Protein AF-A0A3N0GEY8-F1 (afdb_monomer_lite)

Structure (mmCIF, N/CA/C/O backbone):
data_AF-A0A3N0GEY8-F1
#
_entry.id   AF-A0A3N0GEY8-F1
#
loop_
_atom_site.group_PDB
_atom_site.id
_atom_site.type_symbol
_atom_site.label_atom_id
_atom_site.label_alt_id
_atom_site.label_comp_id
_atom_site.label_asym_id
_atom_site.label_entity_id
_atom_site.label_seq_id
_atom_site.pdbx_PDB_ins_code
_atom_site.Cartn_x
_atom_site.Cartn_y
_atom_site.Cartn_z
_atom_site.occupancy
_atom_site.B_iso_or_equiv
_atom_site.auth_seq_id
_atom_site.auth_comp_id
_atom_site.auth_asym_id
_atom_site.auth_atom_id
_atom_site.pdbx_PDB_model_num
ATOM 1 N N . MET A 1 1 ? 40.699 -17.581 -35.876 1.00 42.31 1 MET A N 1
ATOM 2 C CA . MET A 1 1 ? 39.918 -18.551 -35.080 1.00 42.31 1 MET A CA 1
ATOM 3 C C . MET A 1 1 ? 39.054 -17.713 -34.126 1.00 42.31 1 MET A C 1
ATOM 5 O O . MET A 1 1 ? 39.550 -17.346 -33.079 1.00 42.31 1 MET A O 1
ATOM 9 N N . LEU A 1 2 ? 37.941 -17.063 -34.487 1.00 50.78 2 LEU A N 1
ATOM 10 C CA . LEU A 1 2 ? 36.670 -17.511 -35.080 1.00 50.78 2 LEU A CA 1
ATOM 11 C C . LEU A 1 2 ? 35.963 -18.609 -34.265 1.00 50.78 2 LEU A C 1
ATOM 13 O O . LEU A 1 2 ? 36.085 -19.775 -34.609 1.00 50.78 2 LEU A O 1
ATOM 17 N N . VAL A 1 3 ? 35.239 -18.191 -33.214 1.00 48.53 3 VAL A N 1
ATOM 18 C CA . VAL A 1 3 ? 34.037 -18.828 -32.622 1.00 48.53 3 VAL A CA 1
ATOM 19 C C . VAL A 1 3 ? 33.229 -17.668 -32.000 1.00 48.53 3 VAL A C 1
ATOM 21 O O . VAL A 1 3 ? 33.695 -17.051 -31.053 1.00 48.53 3 VAL A O 1
ATOM 24 N N . ALA A 1 4 ? 32.251 -17.059 -32.671 1.00 50.22 4 ALA A N 1
ATOM 25 C CA . ALA A 1 4 ? 30.901 -17.522 -33.006 1.00 50.22 4 ALA A CA 1
ATOM 26 C C . ALA A 1 4 ? 29.921 -17.506 -31.807 1.00 50.22 4 ALA A C 1
ATOM 28 O O . ALA A 1 4 ? 29.886 -18.436 -31.017 1.00 50.22 4 ALA A O 1
ATOM 29 N N . VAL A 1 5 ? 29.110 -16.436 -31.782 1.00 50.84 5 VAL A N 1
ATOM 30 C CA . VAL A 1 5 ? 27.649 -16.405 -31.552 1.00 50.84 5 VAL A CA 1
ATOM 31 C C . VAL A 1 5 ? 27.108 -16.856 -30.187 1.00 50.84 5 VAL A C 1
ATOM 33 O O . VAL A 1 5 ? 27.047 -18.040 -29.898 1.00 50.84 5 VAL A O 1
ATOM 36 N N . LEU A 1 6 ? 26.522 -15.900 -29.454 1.00 51.34 6 LEU A N 1
ATOM 37 C CA . LEU A 1 6 ? 25.099 -15.951 -29.083 1.00 51.34 6 LEU A CA 1
ATOM 38 C C . LEU A 1 6 ? 24.566 -14.515 -28.913 1.00 51.34 6 LEU A C 1
ATOM 40 O O . LEU A 1 6 ? 24.396 -13.995 -27.816 1.00 51.34 6 LEU A O 1
ATOM 44 N N . VAL A 1 7 ? 24.329 -13.843 -30.042 1.00 54.53 7 VAL A N 1
ATOM 45 C CA . VAL A 1 7 ? 23.377 -12.728 -30.073 1.00 54.53 7 VAL A CA 1
ATOM 46 C C . VAL A 1 7 ? 22.008 -13.391 -29.989 1.00 54.53 7 VAL A C 1
ATOM 48 O O . VAL A 1 7 ? 21.536 -13.958 -30.975 1.00 54.53 7 VAL A O 1
ATOM 51 N N . ALA A 1 8 ? 21.425 -13.412 -28.792 1.00 55.03 8 ALA A N 1
ATOM 52 C CA . ALA A 1 8 ? 20.045 -13.824 -28.602 1.00 55.03 8 ALA A CA 1
ATOM 53 C C . ALA A 1 8 ? 19.152 -12.806 -29.324 1.00 55.03 8 ALA A C 1
ATOM 55 O O . ALA A 1 8 ? 18.924 -11.689 -28.866 1.00 55.03 8 ALA A O 1
ATOM 56 N N . LEU A 1 9 ? 18.725 -13.191 -30.523 1.00 47.00 9 LEU A N 1
ATOM 57 C CA . LEU A 1 9 ? 17.723 -12.505 -31.316 1.00 47.00 9 LEU A CA 1
ATOM 58 C C . LEU A 1 9 ? 16.397 -12.497 -30.542 1.00 47.00 9 LEU A C 1
ATOM 60 O O . LEU A 1 9 ? 15.789 -13.542 -30.339 1.00 47.00 9 LEU A O 1
ATOM 64 N N . THR A 1 10 ? 15.988 -11.304 -30.115 1.00 56.59 10 THR A N 1
ATOM 65 C CA . THR A 1 10 ? 14.617 -10.770 -30.182 1.00 56.59 10 THR A CA 1
ATOM 66 C C . THR A 1 10 ? 13.491 -11.808 -30.293 1.00 56.59 10 THR A C 1
ATOM 68 O O . THR A 1 10 ? 13.062 -12.153 -31.398 1.00 56.59 10 THR A O 1
ATOM 71 N N . ALA A 1 11 ? 12.937 -12.228 -29.158 1.00 47.28 11 ALA A N 1
ATOM 72 C CA . ALA A 1 11 ? 11.544 -12.657 -29.110 1.00 47.28 11 ALA A CA 1
ATOM 73 C C . ALA A 1 11 ? 10.691 -11.403 -28.881 1.00 47.28 11 ALA A C 1
ATOM 75 O O . ALA A 1 11 ? 10.911 -10.667 -27.923 1.00 47.28 11 ALA A O 1
ATOM 76 N N . GLY A 1 12 ? 9.770 -11.113 -29.798 1.00 51.16 12 GLY A N 1
ATOM 77 C CA . GLY A 1 12 ? 8.825 -10.016 -29.638 1.00 51.16 12 GLY A CA 1
ATOM 78 C C . GLY A 1 12 ? 7.928 -10.250 -28.426 1.00 51.16 12 GLY A C 1
ATOM 79 O O . GLY A 1 12 ? 7.020 -11.064 -28.493 1.00 51.16 12 GLY A O 1
ATOM 80 N N . CYS A 1 13 ? 8.183 -9.517 -27.351 1.00 50.03 13 CYS A N 1
ATOM 81 C CA . CYS A 1 13 ? 7.291 -9.277 -26.224 1.00 50.03 13 CYS A CA 1
ATOM 82 C C . CYS A 1 13 ? 7.611 -7.854 -25.760 1.00 50.03 13 CYS A C 1
ATOM 84 O O . CYS A 1 13 ? 8.778 -7.461 -25.766 1.00 50.03 13 CYS A O 1
ATOM 86 N N . GLY A 1 14 ? 6.592 -7.049 -25.461 1.00 57.44 14 GLY A N 1
ATOM 87 C CA . GLY A 1 14 ? 6.801 -5.687 -24.971 1.00 57.44 14 GLY A CA 1
ATOM 88 C C . GLY A 1 14 ? 7.755 -5.683 -23.780 1.00 57.44 14 GLY A C 1
ATOM 89 O O . GLY A 1 14 ? 7.768 -6.627 -22.997 1.00 57.44 14 GLY A O 1
ATOM 90 N N . ASP A 1 15 ? 8.564 -4.635 -23.684 1.00 82.50 15 ASP A N 1
ATOM 91 C CA . ASP A 1 15 ? 9.418 -4.378 -22.530 1.00 82.50 15 ASP A CA 1
ATOM 92 C C . ASP A 1 15 ? 8.533 -4.337 -21.263 1.00 82.50 15 ASP A C 1
ATOM 94 O O . ASP A 1 15 ? 7.701 -3.426 -21.170 1.00 82.50 15 ASP A O 1
ATOM 98 N N . PRO A 1 16 ? 8.620 -5.333 -20.352 1.00 84.75 16 PRO A N 1
ATOM 99 C CA . PRO A 1 16 ? 7.726 -5.438 -19.196 1.00 84.75 16 PRO A CA 1
ATOM 100 C C . PRO A 1 16 ? 7.773 -4.188 -18.321 1.00 84.75 16 PRO A C 1
ATOM 102 O O . PRO A 1 16 ? 6.739 -3.732 -17.845 1.00 84.75 16 PRO A O 1
ATOM 105 N N . GLU A 1 17 ? 8.948 -3.565 -18.213 1.00 90.44 17 GLU A N 1
ATOM 106 C CA . GLU A 1 17 ? 9.118 -2.291 -17.523 1.00 90.44 17 GLU A CA 1
ATOM 107 C C . GLU A 1 17 ? 8.302 -1.186 -18.201 1.00 90.44 17 GLU A C 1
ATOM 109 O O . GLU A 1 17 ? 7.541 -0.481 -17.542 1.00 90.44 17 GLU A O 1
ATOM 114 N N . LYS A 1 18 ? 8.367 -1.066 -19.535 1.00 91.62 18 LYS A N 1
ATOM 115 C CA . LYS A 1 18 ? 7.534 -0.087 -20.259 1.00 91.62 18 LYS A CA 1
ATOM 116 C C . LYS A 1 18 ? 6.044 -0.379 -20.125 1.00 91.62 18 LYS A C 1
ATOM 118 O O . LYS A 1 18 ? 5.258 0.565 -20.087 1.00 91.62 18 LYS A O 1
ATOM 123 N N . ALA A 1 19 ? 5.647 -1.650 -20.089 1.00 92.56 19 ALA A N 1
ATOM 124 C CA . ALA A 1 19 ? 4.252 -2.030 -19.885 1.00 92.56 19 ALA A CA 1
ATOM 125 C C . ALA A 1 19 ? 3.772 -1.621 -18.485 1.00 92.56 19 ALA A C 1
ATOM 127 O O . ALA A 1 19 ? 2.713 -1.008 -18.362 1.00 92.56 19 ALA A O 1
ATOM 128 N N . TYR A 1 20 ? 4.582 -1.883 -17.460 1.00 94.88 20 TYR A N 1
ATOM 129 C CA . TYR A 1 20 ? 4.320 -1.477 -16.085 1.00 94.88 20 TYR A CA 1
ATOM 130 C C . TYR A 1 20 ? 4.259 0.045 -15.931 1.00 94.88 20 TYR A C 1
ATOM 132 O O . TYR A 1 20 ? 3.259 0.573 -15.455 1.00 94.88 20 TYR A O 1
ATOM 140 N N . CYS A 1 21 ? 5.267 0.772 -16.419 1.00 97.56 21 CYS A N 1
ATOM 141 C CA . CYS A 1 21 ? 5.272 2.234 -16.385 1.00 97.56 21 CYS A CA 1
ATOM 142 C C . CYS A 1 21 ? 4.095 2.833 -17.171 1.00 97.56 21 CYS A C 1
ATOM 144 O O . CYS A 1 21 ? 3.526 3.846 -16.765 1.00 97.56 21 CYS A O 1
ATOM 146 N N . GLY A 1 22 ? 3.705 2.205 -18.284 1.00 97.38 22 GLY A N 1
ATOM 147 C CA . GLY A 1 22 ? 2.512 2.580 -19.038 1.00 97.38 22 GLY A CA 1
ATOM 148 C C . GLY A 1 22 ? 1.225 2.397 -18.232 1.00 97.38 22 GLY A C 1
ATOM 149 O O . GLY A 1 22 ? 0.372 3.281 -18.262 1.00 97.38 22 GLY A O 1
ATOM 150 N N . ALA A 1 23 ? 1.106 1.298 -17.482 1.00 97.19 23 ALA A N 1
ATOM 151 C CA . ALA A 1 23 ? -0.029 1.047 -16.598 1.00 97.19 23 ALA A CA 1
ATOM 152 C C . ALA A 1 23 ? -0.069 2.049 -15.430 1.00 97.19 23 ALA A C 1
ATOM 154 O O . ALA A 1 23 ? -1.075 2.729 -15.252 1.00 97.19 23 ALA A O 1
ATOM 155 N N . LEU A 1 24 ? 1.055 2.262 -14.733 1.00 97.44 24 LEU A N 1
ATOM 156 C CA . LEU A 1 24 ? 1.163 3.283 -13.682 1.00 97.44 24 LEU A CA 1
ATOM 157 C C . LEU A 1 24 ? 0.798 4.683 -14.190 1.00 97.44 24 LEU A C 1
ATOM 159 O O . LEU A 1 24 ? 0.139 5.448 -13.489 1.00 97.44 24 LEU A O 1
ATOM 163 N N . SER A 1 25 ? 1.215 5.028 -15.412 1.00 97.69 25 SER A N 1
ATOM 164 C CA . SER A 1 25 ? 0.876 6.312 -16.027 1.00 97.69 25 SER A CA 1
ATOM 165 C C . SER A 1 25 ? -0.614 6.427 -16.345 1.00 97.69 25 SER A C 1
ATOM 167 O O . SER A 1 25 ? -1.160 7.525 -16.237 1.00 97.69 25 SER A O 1
ATOM 169 N N . ALA A 1 26 ? -1.257 5.339 -16.776 1.00 97.31 26 ALA A N 1
ATOM 170 C CA . ALA A 1 26 ? -2.689 5.318 -17.061 1.00 97.31 26 ALA A CA 1
ATOM 171 C C . ALA A 1 26 ? -3.518 5.485 -15.777 1.00 97.31 26 ALA A C 1
ATOM 173 O O . ALA A 1 26 ? -4.536 6.180 -15.791 1.00 97.31 26 ALA A O 1
ATOM 174 N N . ASP A 1 27 ? -3.019 4.943 -14.667 1.00 96.88 27 ASP A N 1
ATOM 175 C CA . ASP A 1 27 ? -3.711 4.924 -13.379 1.00 96.88 27 ASP A CA 1
ATOM 176 C C . ASP A 1 27 ? -3.336 6.101 -12.462 1.00 96.88 27 ASP A C 1
ATOM 178 O O . ASP A 1 27 ? -3.779 6.168 -11.322 1.00 96.88 27 ASP A O 1
ATOM 182 N N . GLN A 1 28 ? -2.594 7.108 -12.942 1.00 96.25 28 GLN A N 1
ATOM 183 C CA . GLN A 1 28 ? -2.260 8.316 -12.161 1.00 96.25 28 GLN A CA 1
ATOM 184 C C . GLN A 1 28 ? -3.483 8.991 -11.521 1.00 96.25 28 GLN A C 1
ATOM 186 O O . GLN A 1 28 ? -3.401 9.529 -10.419 1.00 96.25 28 GLN A O 1
ATOM 191 N N . LYS A 1 29 ? -4.640 8.939 -12.191 1.00 94.94 29 LYS A N 1
ATOM 192 C CA . LYS A 1 29 ? -5.892 9.459 -11.636 1.00 94.94 29 LYS A CA 1
ATOM 193 C C . LYS A 1 29 ? -6.361 8.662 -10.413 1.00 94.94 29 LYS A C 1
ATOM 195 O O . LYS A 1 29 ? -6.792 9.276 -9.447 1.00 94.94 29 LYS A O 1
ATOM 200 N N . MET A 1 30 ? -6.249 7.336 -10.448 1.00 95.38 30 MET A N 1
ATOM 201 C CA . MET A 1 30 ? -6.565 6.469 -9.310 1.00 95.38 30 MET A CA 1
ATOM 202 C C . MET A 1 30 ? -5.687 6.827 -8.105 1.00 95.38 30 MET A C 1
ATOM 204 O O . MET A 1 30 ? -6.189 6.999 -7.002 1.00 95.38 30 MET A O 1
ATOM 208 N N . PHE A 1 31 ? -4.383 7.021 -8.322 1.00 95.19 31 PHE A N 1
ATOM 209 C CA . PHE A 1 31 ? -3.453 7.444 -7.271 1.00 95.19 31 PHE A CA 1
ATOM 210 C C . PHE A 1 31 ? -3.787 8.815 -6.670 1.00 95.19 31 PHE A C 1
ATOM 212 O O . PHE A 1 31 ? -3.715 8.984 -5.453 1.00 95.19 31 PHE A O 1
ATOM 219 N N . ALA A 1 32 ? -4.210 9.779 -7.490 1.00 93.94 32 ALA A N 1
ATOM 220 C CA . ALA A 1 32 ? -4.697 11.065 -6.994 1.00 93.94 32 ALA A CA 1
ATOM 221 C C . ALA A 1 32 ? -6.003 10.920 -6.187 1.00 93.94 32 ALA A C 1
ATOM 223 O O . ALA A 1 32 ? -6.124 11.485 -5.105 1.00 93.94 32 ALA A O 1
ATOM 224 N N . GLU A 1 33 ? -6.956 10.112 -6.664 1.00 93.12 33 GLU A N 1
ATOM 225 C CA . GLU A 1 33 ? -8.221 9.840 -5.961 1.00 93.12 33 GLU A CA 1
ATOM 226 C C . GLU A 1 33 ? -8.007 9.146 -4.606 1.00 93.12 33 GLU A C 1
ATOM 228 O O . GLU A 1 33 ? -8.758 9.400 -3.663 1.00 93.12 33 GLU A O 1
ATOM 233 N N . MET A 1 34 ? -6.976 8.304 -4.481 1.00 92.06 34 MET A N 1
ATOM 234 C CA . MET A 1 34 ? -6.594 7.697 -3.202 1.00 92.06 34 MET A CA 1
ATOM 235 C C . MET A 1 34 ? -6.061 8.725 -2.201 1.00 92.06 34 MET A C 1
ATOM 237 O O . MET A 1 34 ? -6.393 8.632 -1.023 1.00 92.06 34 MET A O 1
ATOM 241 N N . GLN A 1 35 ? -5.275 9.704 -2.654 1.00 89.69 35 GLN A N 1
ATOM 242 C CA . GLN A 1 35 ? -4.745 10.778 -1.802 1.00 89.69 35 GLN A CA 1
ATOM 243 C C . GLN A 1 35 ? -5.830 11.774 -1.377 1.00 89.69 35 GLN A C 1
ATOM 245 O O . GLN A 1 35 ? -5.822 12.261 -0.247 1.00 89.69 35 GLN A O 1
ATOM 250 N N . ASP A 1 36 ? -6.779 12.055 -2.271 1.00 90.44 36 ASP A N 1
ATOM 251 C CA . ASP A 1 36 ? -7.915 12.937 -1.996 1.00 90.44 36 ASP A CA 1
ATOM 252 C C . ASP A 1 36 ? -8.985 12.266 -1.111 1.00 90.44 36 ASP A C 1
ATOM 254 O O . ASP A 1 36 ? -9.937 12.922 -0.671 1.00 90.44 36 ASP A O 1
ATOM 258 N N . ASP A 1 37 ? -8.858 10.965 -0.828 1.00 87.81 37 ASP A N 1
ATOM 259 C CA . ASP A 1 37 ? -9.805 10.250 0.013 1.00 87.81 37 ASP A CA 1
ATOM 260 C C . ASP A 1 37 ? -9.688 10.632 1.494 1.00 87.81 37 ASP A C 1
ATOM 262 O O . ASP A 1 37 ? -8.792 10.200 2.218 1.00 87.81 37 ASP A O 1
ATOM 266 N N . THR A 1 38 ? -10.700 11.334 1.998 1.00 81.25 38 THR A N 1
ATOM 267 C CA . THR A 1 38 ? -10.788 11.693 3.419 1.00 81.25 38 THR A CA 1
ATOM 268 C C . THR A 1 38 ? -11.238 10.539 4.317 1.00 81.25 38 THR A C 1
ATOM 270 O O . THR A 1 38 ? -11.174 10.660 5.541 1.00 81.25 38 THR A O 1
ATOM 273 N N . SER A 1 39 ? -11.696 9.414 3.751 1.00 81.19 39 SER A N 1
ATOM 274 C CA . SER A 1 39 ? -12.093 8.245 4.543 1.00 81.19 39 SER A CA 1
ATOM 275 C C . SER A 1 39 ? -10.908 7.405 5.031 1.00 81.19 39 SER A C 1
ATOM 277 O O . SER A 1 39 ? -11.093 6.577 5.917 1.00 81.19 39 SER A O 1
ATOM 279 N N . GLY A 1 40 ? -9.706 7.608 4.479 1.00 79.50 40 GLY A N 1
ATOM 280 C CA . GLY A 1 40 ? -8.525 6.786 4.763 1.00 79.50 40 GLY A CA 1
ATOM 281 C C . GLY A 1 40 ? -8.596 5.367 4.184 1.00 79.50 40 GLY A C 1
ATOM 282 O O . GLY A 1 40 ? -7.796 4.513 4.550 1.00 79.50 40 GLY A O 1
ATOM 283 N N . LEU A 1 41 ? -9.557 5.099 3.296 1.00 86.56 41 LEU A N 1
ATOM 284 C CA . LEU A 1 41 ? -9.839 3.787 2.706 1.00 86.56 41 LEU A CA 1
ATOM 285 C C . LEU A 1 41 ? -9.690 3.776 1.181 1.00 86.56 41 LEU A C 1
ATOM 287 O O . LEU A 1 41 ? -10.107 2.812 0.535 1.00 86.56 41 LEU A O 1
ATOM 291 N N . GLY A 1 42 ? -9.096 4.819 0.594 1.00 87.62 42 GLY A N 1
ATOM 292 C CA . GLY A 1 42 ? -8.838 4.918 -0.845 1.00 87.62 42 GLY A CA 1
ATOM 293 C C . GLY A 1 42 ? -8.172 3.660 -1.412 1.00 87.62 42 GLY A C 1
ATOM 294 O O . GLY A 1 42 ? -8.669 3.094 -2.384 1.00 87.62 42 GLY A O 1
ATOM 295 N N . LEU A 1 43 ? -7.142 3.150 -0.726 1.00 89.44 43 LEU A N 1
ATOM 296 C CA . LEU A 1 43 ? -6.441 1.907 -1.080 1.00 89.44 43 LEU A CA 1
ATOM 297 C C . LEU A 1 43 ? -7.384 0.698 -1.195 1.00 89.44 43 LEU A C 1
ATOM 299 O O . LEU A 1 43 ? -7.259 -0.115 -2.107 1.00 89.44 43 LEU A O 1
ATOM 303 N N . LEU A 1 44 ? -8.364 0.583 -0.295 1.00 91.00 44 LEU A N 1
ATOM 304 C CA . LEU A 1 44 ? -9.298 -0.546 -0.287 1.00 91.00 44 LEU A CA 1
ATOM 305 C C . LEU A 1 44 ? -10.278 -0.476 -1.455 1.00 91.00 44 LEU A C 1
ATOM 307 O O . LEU A 1 44 ? -10.678 -1.513 -1.985 1.00 91.00 44 LEU A O 1
ATOM 311 N N . ARG A 1 45 ? -10.673 0.733 -1.862 1.00 89.56 45 ARG A N 1
ATOM 312 C CA . ARG A 1 45 ? -11.616 0.925 -2.970 1.00 89.56 45 ARG A CA 1
ATOM 313 C C . ARG A 1 45 ? -10.992 0.648 -4.330 1.00 89.56 45 ARG A C 1
ATOM 315 O O . ARG A 1 45 ? -11.703 0.181 -5.211 1.00 89.56 45 ARG A O 1
ATOM 322 N N . HIS A 1 46 ? -9.687 0.865 -4.459 1.00 93.50 46 HIS A N 1
ATOM 323 C CA . HIS A 1 46 ? -8.919 0.592 -5.675 1.00 93.50 46 HIS A CA 1
ATOM 324 C C . HIS A 1 46 ? -8.108 -0.709 -5.601 1.00 93.50 46 HIS A C 1
ATOM 326 O O . HIS A 1 46 ? -7.171 -0.930 -6.365 1.00 93.50 46 HIS A O 1
ATOM 332 N N . ARG A 1 47 ? -8.460 -1.605 -4.671 1.00 94.31 47 ARG A N 1
ATOM 333 C CA . ARG A 1 47 ? -7.752 -2.871 -4.444 1.00 94.31 47 ARG A CA 1
ATOM 334 C C . ARG A 1 47 ? -7.608 -3.708 -5.719 1.00 94.31 47 ARG A C 1
ATOM 336 O O . ARG A 1 47 ? -6.582 -4.351 -5.911 1.00 94.31 47 ARG A O 1
ATOM 343 N N . THR A 1 48 ? -8.630 -3.738 -6.574 1.00 94.75 48 THR A N 1
ATOM 344 C CA . THR A 1 48 ? -8.604 -4.562 -7.796 1.00 94.75 48 THR A CA 1
ATOM 345 C C . THR A 1 48 ? -7.587 -4.020 -8.794 1.00 94.75 48 THR A C 1
ATOM 347 O O . THR A 1 48 ? -6.811 -4.780 -9.364 1.00 94.75 48 THR A O 1
ATOM 350 N N . GLU A 1 49 ? -7.571 -2.706 -8.966 1.00 95.56 49 GLU A N 1
ATOM 351 C CA . GLU A 1 49 ? -6.654 -1.975 -9.828 1.00 95.56 49 GLU A CA 1
ATOM 352 C C . GLU A 1 49 ? -5.212 -2.083 -9.313 1.00 95.56 49 GLU A C 1
ATOM 354 O O . GLU A 1 49 ? -4.298 -2.354 -10.089 1.00 95.56 49 GLU A O 1
ATOM 359 N N . LEU A 1 50 ? -5.003 -2.000 -7.994 1.00 96.69 50 LEU A N 1
ATOM 360 C CA . LEU A 1 50 ? -3.689 -2.214 -7.380 1.00 96.69 50 LEU A CA 1
ATOM 361 C C . LEU A 1 50 ? -3.162 -3.644 -7.609 1.00 96.69 50 LEU A C 1
ATOM 363 O O . LEU A 1 50 ? -1.991 -3.817 -7.938 1.00 96.69 50 LEU A O 1
ATOM 367 N N . HIS A 1 51 ? -4.014 -4.671 -7.502 1.00 97.75 51 HIS A N 1
ATOM 368 C CA . HIS A 1 51 ? -3.640 -6.053 -7.854 1.00 97.75 51 HIS A CA 1
ATOM 369 C C . HIS A 1 51 ? -3.311 -6.203 -9.348 1.00 97.75 51 HIS A C 1
ATOM 371 O O . HIS A 1 51 ? -2.369 -6.909 -9.716 1.00 97.75 51 HIS A O 1
ATOM 377 N N . ASP A 1 52 ? -4.057 -5.528 -10.223 1.00 96.44 52 ASP A N 1
ATOM 378 C CA . ASP A 1 52 ? -3.800 -5.535 -11.665 1.00 96.44 52 ASP A CA 1
ATOM 379 C C . ASP A 1 52 ? -2.456 -4.866 -12.011 1.00 96.44 52 ASP A C 1
ATOM 381 O O . ASP A 1 52 ? -1.720 -5.375 -12.865 1.00 96.44 52 ASP A O 1
ATOM 385 N N . LEU A 1 53 ? -2.087 -3.785 -11.318 1.00 96.62 53 LEU A N 1
ATOM 386 C CA . LEU A 1 53 ? -0.768 -3.154 -11.418 1.00 96.62 53 LEU A CA 1
ATOM 387 C C . LEU A 1 53 ? 0.349 -4.067 -10.908 1.00 96.62 53 LEU A C 1
ATOM 389 O O . LEU A 1 53 ? 1.334 -4.265 -11.621 1.00 96.62 53 LEU A O 1
ATOM 393 N N . ALA A 1 54 ? 0.174 -4.677 -9.733 1.00 97.00 54 ALA A N 1
ATOM 394 C CA . ALA A 1 54 ? 1.140 -5.614 -9.163 1.00 97.00 54 ALA A CA 1
ATOM 395 C C . ALA A 1 54 ? 1.438 -6.787 -10.105 1.00 97.00 54 ALA A C 1
ATOM 397 O O . ALA A 1 54 ? 2.589 -7.174 -10.273 1.00 97.00 54 ALA A O 1
ATOM 398 N N . SER A 1 55 ? 0.422 -7.305 -10.803 1.00 95.75 55 SER A N 1
ATOM 399 C CA . SER A 1 55 ? 0.601 -8.399 -11.770 1.00 95.75 55 SER A CA 1
ATOM 400 C C . SER A 1 55 ? 1.462 -8.037 -12.990 1.00 95.75 55 SER A C 1
ATOM 402 O O . SER A 1 55 ? 1.918 -8.925 -13.710 1.00 95.75 55 SER A O 1
ATOM 404 N N . LYS A 1 56 ? 1.662 -6.737 -13.245 1.00 95.50 56 LYS A N 1
ATOM 405 C CA . LYS A 1 56 ? 2.492 -6.207 -14.336 1.00 95.50 56 LYS A CA 1
ATOM 406 C C . LYS A 1 56 ? 3.860 -5.742 -13.854 1.00 95.50 56 LYS A C 1
ATOM 408 O O . LYS A 1 56 ? 4.675 -5.364 -14.693 1.00 95.50 56 LYS A O 1
ATOM 413 N N . ALA A 1 57 ? 4.084 -5.702 -12.543 1.00 95.75 57 ALA A N 1
ATOM 414 C CA . ALA A 1 57 ? 5.317 -5.199 -11.972 1.00 95.75 57 ALA A CA 1
ATOM 415 C C . ALA A 1 57 ? 6.521 -6.060 -12.394 1.00 95.75 57 ALA A C 1
ATOM 417 O O . ALA A 1 57 ? 6.364 -7.254 -12.657 1.00 95.75 57 ALA A O 1
ATOM 418 N N . PRO A 1 58 ? 7.728 -5.471 -12.469 1.00 94.12 58 PRO A N 1
ATOM 419 C CA . PRO A 1 58 ? 8.961 -6.242 -12.575 1.00 94.12 58 PRO A CA 1
ATOM 420 C C . PRO A 1 58 ? 9.090 -7.234 -11.414 1.00 94.12 58 PRO A C 1
ATOM 422 O O . PRO A 1 58 ? 8.687 -6.915 -10.296 1.00 94.12 58 PRO A O 1
ATOM 425 N N . ASP A 1 59 ? 9.713 -8.389 -11.661 1.00 94.25 59 ASP A N 1
ATOM 426 C CA . ASP A 1 59 ? 9.915 -9.434 -10.641 1.00 94.25 59 ASP A CA 1
ATOM 427 C C . ASP A 1 59 ? 10.639 -8.905 -9.388 1.00 94.25 59 ASP A C 1
ATOM 429 O O . ASP A 1 59 ? 10.356 -9.351 -8.279 1.00 94.25 59 ASP A O 1
ATOM 433 N N . ASP A 1 60 ? 11.518 -7.912 -9.554 1.00 94.06 60 ASP A N 1
ATOM 434 C CA . ASP A 1 60 ? 12.255 -7.263 -8.462 1.00 94.06 60 ASP A CA 1
ATOM 435 C C . ASP A 1 60 ? 11.355 -6.474 -7.489 1.00 94.06 60 ASP A C 1
ATOM 437 O O . ASP A 1 60 ? 11.826 -6.119 -6.418 1.00 94.06 60 ASP A O 1
ATOM 441 N N . LEU A 1 61 ? 10.092 -6.192 -7.846 1.00 97.12 61 LEU A N 1
ATOM 442 C CA . LEU A 1 61 ? 9.095 -5.554 -6.972 1.00 97.12 61 LEU A CA 1
ATOM 443 C C . LEU A 1 61 ? 8.063 -6.540 -6.395 1.00 97.12 61 LEU A C 1
ATOM 445 O O . LEU A 1 61 ? 7.077 -6.124 -5.777 1.00 97.12 61 LEU A O 1
ATOM 449 N N . ALA A 1 62 ? 8.199 -7.840 -6.668 1.00 96.75 62 ALA A N 1
ATOM 450 C CA . ALA A 1 62 ? 7.179 -8.816 -6.293 1.00 96.75 62 ALA A CA 1
ATOM 451 C C . ALA A 1 62 ? 6.976 -8.890 -4.769 1.00 96.75 62 ALA A C 1
ATOM 453 O O . ALA A 1 62 ? 5.835 -8.980 -4.311 1.00 96.75 62 ALA A O 1
ATOM 454 N N . ASP A 1 63 ? 8.058 -8.801 -3.992 1.00 98.31 63 ASP A N 1
ATOM 455 C CA . ASP A 1 63 ? 8.019 -8.881 -2.528 1.00 98.31 63 ASP A CA 1
ATOM 456 C C . ASP A 1 63 ? 7.362 -7.635 -1.910 1.00 98.31 63 ASP A C 1
ATOM 458 O O . ASP A 1 63 ? 6.546 -7.744 -0.985 1.00 98.31 63 ASP A O 1
ATOM 462 N N . GLU A 1 64 ? 7.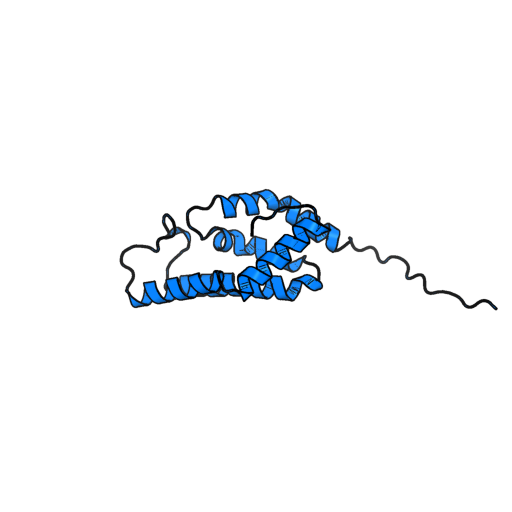651 -6.451 -2.451 1.00 98.56 64 GLU A N 1
ATOM 463 C CA . GLU A 1 64 ? 7.038 -5.187 -2.052 1.00 98.56 64 GLU A CA 1
ATOM 464 C C . GLU A 1 64 ? 5.537 -5.199 -2.349 1.00 98.56 64 GLU A C 1
ATOM 466 O O . GLU A 1 64 ? 4.719 -4.962 -1.457 1.00 98.56 64 GLU A O 1
ATOM 471 N N . TRP A 1 65 ? 5.147 -5.554 -3.577 1.00 98.38 65 TRP A N 1
ATOM 472 C CA . TRP A 1 65 ? 3.735 -5.649 -3.943 1.00 98.38 65 TRP A CA 1
ATOM 473 C C . TRP A 1 65 ? 2.9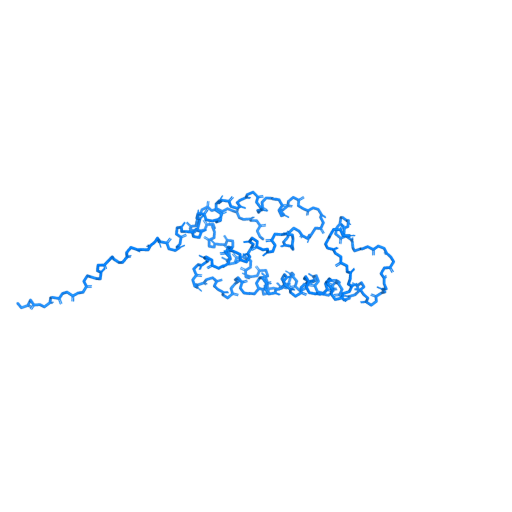89 -6.687 -3.107 1.00 98.38 65 TRP A C 1
ATOM 475 O O . TRP A 1 65 ? 1.863 -6.424 -2.682 1.00 98.38 65 TRP A O 1
ATOM 485 N N . GLN A 1 66 ? 3.604 -7.839 -2.826 1.00 98.44 66 GLN A N 1
ATOM 486 C CA . GLN A 1 66 ? 3.009 -8.862 -1.971 1.00 98.44 66 GLN A CA 1
ATOM 487 C C . GLN A 1 66 ? 2.797 -8.351 -0.542 1.00 98.44 66 GLN A C 1
ATOM 489 O O . GLN A 1 66 ? 1.737 -8.590 0.039 1.00 98.44 66 GLN A O 1
ATOM 494 N N . THR A 1 67 ? 3.779 -7.653 0.028 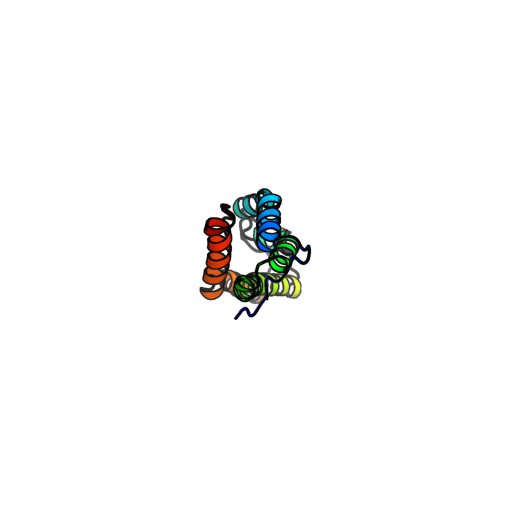1.00 98.56 67 THR A N 1
ATOM 495 C CA . THR A 1 67 ? 3.694 -7.103 1.389 1.00 98.56 67 THR A CA 1
ATOM 496 C C . THR A 1 67 ? 2.615 -6.025 1.474 1.00 98.56 67 THR A C 1
ATOM 498 O O . THR A 1 67 ? 1.734 -6.085 2.334 1.00 98.56 67 THR A O 1
ATOM 501 N N . PHE A 1 68 ? 2.632 -5.083 0.532 1.00 97.94 68 PHE A N 1
ATOM 502 C CA . PHE A 1 68 ? 1.686 -3.976 0.470 1.00 97.94 68 PHE A CA 1
ATOM 503 C C . PHE A 1 68 ? 0.240 -4.453 0.262 1.00 97.94 68 PHE A C 1
ATOM 505 O O . PHE A 1 68 ? -0.652 -4.137 1.054 1.00 97.94 68 PHE A O 1
ATOM 512 N N . LEU A 1 69 ? -0.003 -5.278 -0.763 1.00 97.94 69 LEU A N 1
ATOM 513 C CA . LEU A 1 69 ? -1.339 -5.812 -1.046 1.00 97.94 69 LEU A CA 1
ATOM 514 C C . LEU A 1 69 ? -1.801 -6.812 0.008 1.00 97.94 69 LEU A C 1
ATOM 516 O O . LEU A 1 69 ? -2.991 -6.869 0.304 1.00 97.94 69 LEU A O 1
ATOM 520 N N . GLY A 1 70 ? -0.885 -7.577 0.604 1.00 97.75 70 GLY A N 1
ATOM 521 C CA . GLY A 1 70 ? -1.205 -8.509 1.681 1.00 97.75 70 GLY A CA 1
ATOM 522 C C . GLY A 1 70 ? -1.836 -7.805 2.881 1.00 97.75 70 GLY A C 1
ATOM 523 O O . GLY A 1 70 ? -2.839 -8.283 3.414 1.00 97.75 70 GLY A O 1
ATOM 524 N N . ALA A 1 71 ? -1.311 -6.639 3.262 1.00 97.06 71 ALA A N 1
ATOM 525 C CA . ALA A 1 71 ? -1.873 -5.839 4.344 1.00 97.06 71 ALA A CA 1
ATOM 526 C C . ALA A 1 71 ? -3.257 -5.267 3.983 1.00 97.06 71 ALA A C 1
ATOM 528 O O . ALA A 1 71 ? -4.199 -5.373 4.775 1.00 97.06 71 ALA A O 1
ATOM 529 N N . ILE A 1 72 ? -3.419 -4.733 2.764 1.00 96.31 72 ILE A N 1
ATOM 530 C CA . ILE A 1 72 ? -4.713 -4.231 2.261 1.00 96.31 72 ILE A CA 1
ATOM 531 C C . ILE A 1 72 ? -5.765 -5.349 2.257 1.00 96.31 72 ILE A C 1
ATOM 533 O O . ILE A 1 72 ? -6.895 -5.154 2.714 1.00 96.31 72 ILE A O 1
ATOM 537 N N . ASP A 1 73 ? -5.390 -6.536 1.784 1.00 97.06 73 ASP A N 1
ATOM 538 C CA . ASP A 1 73 ? -6.248 -7.716 1.717 1.00 97.06 73 ASP A CA 1
ATOM 539 C C . ASP A 1 73 ? -6.651 -8.207 3.112 1.00 97.06 73 ASP A C 1
ATOM 541 O O . ASP A 1 73 ? -7.821 -8.526 3.341 1.00 97.06 73 ASP A O 1
ATOM 545 N N . ALA A 1 74 ? -5.712 -8.229 4.061 1.00 96.38 74 ALA A N 1
ATOM 546 C CA . ALA A 1 74 ? -5.974 -8.611 5.446 1.00 96.38 74 ALA A CA 1
ATOM 547 C C . ALA A 1 74 ? -6.943 -7.639 6.137 1.00 96.38 74 ALA A C 1
ATOM 549 O O . ALA A 1 74 ? -7.864 -8.062 6.852 1.00 96.38 74 ALA A O 1
ATOM 550 N N . PHE A 1 75 ? -6.797 -6.336 5.885 1.00 95.81 75 PHE A N 1
ATOM 551 C CA . PHE A 1 75 ? -7.728 -5.348 6.414 1.00 95.81 75 PHE A CA 1
ATOM 552 C C . PHE A 1 75 ? -9.116 -5.471 5.773 1.00 95.81 75 PHE A C 1
ATOM 554 O O . PHE A 1 75 ? -10.118 -5.519 6.489 1.00 95.81 75 PHE A O 1
ATOM 561 N N . ALA A 1 76 ? -9.192 -5.625 4.447 1.00 95.50 76 ALA A N 1
ATOM 562 C CA . ALA A 1 76 ? -10.454 -5.855 3.743 1.00 95.50 76 ALA A CA 1
ATOM 563 C C . ALA A 1 76 ? -11.177 -7.119 4.249 1.00 95.50 76 ALA A C 1
ATOM 565 O O . ALA A 1 76 ? -12.391 -7.096 4.469 1.00 95.50 76 ALA A O 1
ATOM 566 N N . ALA A 1 77 ? -10.435 -8.201 4.504 1.00 96.19 77 ALA A N 1
ATOM 567 C CA . ALA A 1 77 ? -10.971 -9.417 5.109 1.00 96.19 77 ALA A CA 1
ATOM 568 C C . ALA A 1 77 ? -11.497 -9.168 6.531 1.00 96.19 77 ALA A C 1
ATOM 570 O O . ALA A 1 77 ? -12.581 -9.635 6.875 1.00 96.19 77 ALA A O 1
ATOM 571 N N . THR A 1 78 ? -10.787 -8.375 7.340 1.00 96.56 78 THR A N 1
ATOM 572 C CA . THR A 1 78 ? -11.243 -8.001 8.687 1.00 96.56 78 THR A CA 1
ATOM 573 C C . THR A 1 78 ? -12.559 -7.229 8.648 1.00 96.56 78 THR A C 1
ATOM 575 O O . THR A 1 78 ? -13.454 -7.531 9.437 1.00 96.56 78 THR A O 1
ATOM 578 N N . LEU A 1 79 ? -12.703 -6.267 7.731 1.00 95.31 79 LEU A N 1
ATOM 579 C CA . LEU A 1 79 ? -13.948 -5.514 7.549 1.00 95.31 79 LEU A CA 1
ATOM 580 C C . LEU A 1 79 ? -15.106 -6.434 7.142 1.00 95.31 79 LEU A C 1
ATOM 582 O O . LEU A 1 79 ? -16.178 -6.388 7.752 1.00 95.31 79 LEU A O 1
ATOM 586 N N . HIS A 1 80 ? -14.862 -7.330 6.184 1.00 95.50 80 HIS A N 1
ATOM 587 C CA . HIS A 1 80 ? -15.833 -8.334 5.759 1.00 95.50 80 HIS A CA 1
ATOM 588 C C . HIS A 1 80 ? -16.273 -9.246 6.919 1.00 95.50 80 HIS A C 1
ATOM 590 O O . HIS A 1 80 ? -17.471 -9.438 7.127 1.00 95.50 80 HIS A O 1
ATOM 596 N N . ASP A 1 81 ? -15.329 -9.755 7.714 1.00 96.75 81 ASP A N 1
ATOM 597 C CA . ASP A 1 81 ? -15.592 -10.630 8.865 1.00 96.75 81 ASP A CA 1
ATOM 598 C C . ASP A 1 81 ? -16.504 -9.990 9.914 1.00 96.75 81 ASP A C 1
ATOM 600 O O . ASP A 1 81 ? -17.314 -10.670 10.547 1.00 96.75 81 ASP A O 1
ATOM 604 N N . VAL A 1 82 ? -16.351 -8.683 10.132 1.00 95.12 82 VAL A N 1
ATOM 605 C CA . VAL A 1 82 ? -17.145 -7.933 11.115 1.00 95.12 82 VAL A CA 1
ATOM 606 C C . VAL A 1 82 ? -18.377 -7.267 10.500 1.00 95.12 82 VAL A C 1
ATOM 608 O O . VAL A 1 82 ? -19.103 -6.567 11.206 1.00 95.12 82 VAL A O 1
ATOM 611 N N . GLY A 1 83 ? -18.635 -7.503 9.210 1.00 94.56 83 GLY A N 1
ATOM 612 C CA . GLY A 1 83 ? -19.807 -7.003 8.495 1.00 94.56 83 GLY A CA 1
ATOM 613 C C . GLY A 1 83 ? -19.825 -5.487 8.297 1.00 94.56 83 GLY A C 1
ATOM 614 O O . GLY A 1 83 ? -20.906 -4.915 8.179 1.00 94.56 83 GLY A O 1
ATOM 615 N N . VAL A 1 84 ? -18.657 -4.843 8.288 1.00 93.88 84 VAL A N 1
ATOM 616 C CA . VAL A 1 84 ? -18.505 -3.404 8.033 1.00 93.88 84 VAL A CA 1
ATOM 617 C C . VAL A 1 84 ? -18.004 -3.215 6.611 1.00 93.88 84 VAL A C 1
ATOM 619 O O . VAL A 1 84 ? -17.111 -3.933 6.165 1.00 93.88 84 VAL A O 1
ATOM 622 N N . LYS A 1 85 ? -18.559 -2.245 5.891 1.00 90.19 85 LYS A N 1
ATOM 623 C CA . LYS A 1 85 ? -18.105 -1.915 4.544 1.00 90.19 85 LYS A CA 1
ATOM 624 C C . LYS A 1 85 ? -17.239 -0.657 4.546 1.00 90.19 85 LYS A C 1
ATOM 626 O O . LYS A 1 85 ? -17.425 0.196 5.415 1.00 90.19 85 LYS A O 1
ATOM 631 N N . PRO A 1 86 ? -16.323 -0.491 3.575 1.00 88.44 86 PRO A N 1
ATOM 632 C CA . PRO A 1 86 ? -15.548 0.741 3.454 1.00 88.44 86 PRO A CA 1
ATOM 633 C C . PRO A 1 86 ? -16.420 2.003 3.375 1.00 88.44 86 PRO A C 1
ATOM 635 O O . PRO A 1 86 ? -16.092 3.010 3.991 1.00 88.44 86 PRO A O 1
ATOM 638 N N . GLU A 1 87 ? -17.564 1.947 2.686 1.00 88.31 87 GLU A N 1
ATOM 639 C CA . GLU A 1 87 ? -18.506 3.070 2.583 1.00 88.31 87 GLU A CA 1
ATOM 640 C C . GLU A 1 87 ? -19.201 3.460 3.901 1.00 88.31 87 GLU A C 1
ATOM 642 O O . GLU A 1 87 ? -19.814 4.524 3.969 1.00 88.31 87 GLU A O 1
ATOM 647 N N . ASP A 1 88 ? -19.102 2.635 4.948 1.00 89.94 88 ASP A N 1
ATOM 648 C CA . ASP A 1 88 ? -19.666 2.945 6.265 1.00 89.94 88 ASP A CA 1
ATOM 649 C C . ASP A 1 88 ? -18.752 3.866 7.096 1.00 89.94 88 ASP A C 1
ATOM 651 O O . ASP A 1 88 ? -19.160 4.347 8.158 1.00 89.94 88 ASP A O 1
ATOM 655 N N . PHE A 1 89 ? -17.514 4.100 6.644 1.00 89.75 89 PHE A N 1
ATOM 656 C CA . PHE A 1 89 ? -16.577 5.008 7.296 1.00 89.75 89 PHE A CA 1
ATOM 657 C C . PHE A 1 89 ? -16.818 6.455 6.862 1.00 89.75 89 PHE A C 1
ATOM 659 O O . PHE A 1 89 ? -16.966 6.754 5.678 1.00 89.75 89 PHE A O 1
ATOM 666 N N . VAL A 1 90 ? -16.790 7.373 7.828 1.00 88.31 90 VAL A N 1
ATOM 667 C CA . VAL A 1 90 ? -16.912 8.819 7.590 1.00 88.31 90 VAL A CA 1
ATOM 668 C C . VAL A 1 90 ? -15.724 9.515 8.236 1.00 88.31 90 VAL A C 1
ATOM 670 O O . VAL A 1 90 ? -15.511 9.363 9.437 1.00 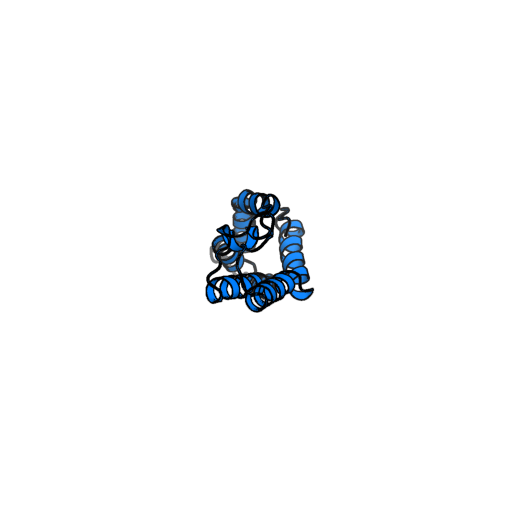88.31 90 VAL A O 1
ATOM 673 N N . ASP A 1 91 ? -14.939 10.250 7.446 1.00 86.81 91 ASP A N 1
ATOM 674 C CA . ASP A 1 91 ? -13.7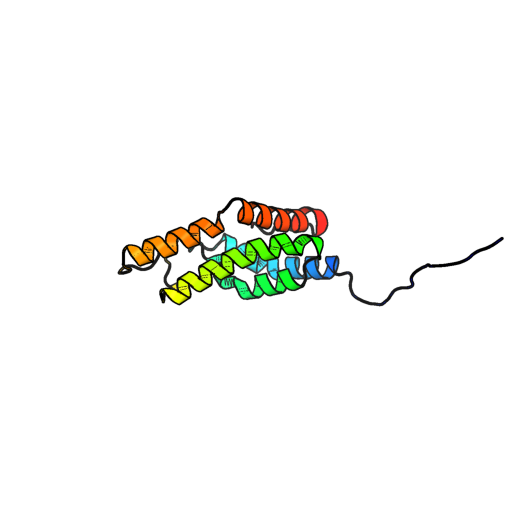30 10.955 7.901 1.00 86.81 91 ASP A CA 1
ATOM 675 C C . ASP A 1 91 ? -12.787 10.051 8.725 1.00 86.81 91 ASP A C 1
ATOM 677 O O . ASP A 1 91 ? -12.369 10.393 9.835 1.00 86.81 91 ASP A O 1
ATOM 681 N N . GLY A 1 92 ? -12.540 8.831 8.230 1.00 84.56 92 GLY A N 1
ATOM 682 C CA . GLY A 1 92 ? -11.696 7.825 8.889 1.00 84.56 92 GLY A CA 1
ATOM 683 C C . GLY A 1 92 ? -12.332 7.112 10.084 1.00 84.56 92 GLY A C 1
ATOM 684 O O . GLY A 1 92 ? -11.707 6.242 10.690 1.00 84.56 92 GLY A O 1
ATOM 685 N N . GLN A 1 93 ? -13.571 7.442 10.450 1.00 87.38 93 GLN A N 1
ATOM 686 C CA . GLN A 1 93 ? -14.234 6.871 11.618 1.00 87.38 93 GLN A CA 1
ATOM 687 C C . GLN A 1 93 ? -15.172 5.732 11.223 1.00 87.38 93 GLN A C 1
ATOM 689 O O . GLN A 1 93 ? -16.082 5.912 10.417 1.00 87.38 93 GLN A O 1
ATOM 694 N N . ALA A 1 94 ? -14.969 4.570 11.851 1.00 89.19 94 ALA A N 1
ATOM 695 C CA . ALA A 1 94 ? -15.849 3.411 11.728 1.00 89.19 94 ALA A CA 1
ATOM 696 C C . ALA A 1 94 ? -17.286 3.735 12.199 1.00 89.19 94 ALA A C 1
ATOM 698 O O . ALA A 1 94 ? -17.465 4.585 13.085 1.00 89.19 94 ALA A O 1
ATOM 699 N N . PRO A 1 95 ? -18.313 3.032 11.683 1.00 90.62 95 PRO A N 1
ATOM 700 C CA . PRO A 1 95 ? -19.706 3.342 11.980 1.00 90.62 95 PRO A CA 1
ATOM 701 C C . PRO A 1 95 ? -20.035 3.284 13.479 1.00 90.62 95 PRO A C 1
ATOM 703 O O . PRO A 1 95 ? -19.466 2.526 14.276 1.00 90.62 95 PRO A O 1
ATOM 706 N N . ALA A 1 96 ? -21.006 4.102 13.886 1.00 90.44 96 ALA A N 1
ATOM 707 C CA . ALA A 1 96 ? -21.528 4.076 15.246 1.00 90.44 96 ALA A CA 1
ATOM 708 C C . ALA A 1 96 ? -22.218 2.732 15.556 1.00 90.44 96 ALA A C 1
ATOM 710 O O . ALA A 1 96 ? -22.637 1.999 14.667 1.00 90.44 96 ALA A O 1
ATOM 711 N N . GLY A 1 97 ? -22.346 2.394 16.842 1.00 90.81 97 GLY A N 1
ATOM 712 C CA . GLY A 1 97 ? -23.039 1.169 17.267 1.00 90.81 97 GLY A CA 1
ATOM 713 C C . GLY A 1 97 ? -22.209 -0.120 17.219 1.00 90.81 97 GLY A C 1
ATOM 714 O O . GLY A 1 97 ? -22.663 -1.132 17.744 1.00 90.81 97 GLY A O 1
ATOM 715 N N . LEU A 1 98 ? -20.981 -0.091 16.684 1.00 95.00 98 LEU A N 1
ATOM 716 C CA . LEU A 1 98 ? -20.044 -1.213 16.808 1.00 95.00 98 LEU A CA 1
ATOM 717 C C . LEU A 1 98 ? -19.658 -1.473 18.269 1.00 95.00 98 LEU A C 1
ATOM 719 O O . LEU A 1 98 ? -19.398 -0.526 19.023 1.00 95.00 98 LEU A O 1
ATOM 723 N N . SER A 1 99 ? -19.557 -2.757 18.626 1.00 95.62 99 SER A N 1
ATOM 724 C CA . SER A 1 99 ? -19.034 -3.200 19.922 1.00 95.62 99 SER A CA 1
ATOM 725 C C . SER A 1 99 ? -17.587 -2.735 20.128 1.00 95.62 99 SER A C 1
ATOM 727 O O . SER A 1 99 ? -16.869 -2.463 19.162 1.00 95.62 99 SER A O 1
ATOM 729 N N . GLN A 1 100 ? -17.144 -2.652 21.385 1.00 95.00 100 GLN A N 1
ATOM 730 C CA . GLN A 1 100 ? -15.761 -2.280 21.692 1.00 95.00 100 GLN A CA 1
ATOM 731 C C . GLN A 1 100 ? -14.765 -3.263 21.062 1.00 95.00 100 GLN A C 1
ATOM 733 O O . GLN A 1 100 ? -13.821 -2.823 20.413 1.00 95.00 100 GLN A O 1
ATOM 738 N N . ASP A 1 101 ? -15.030 -4.566 21.162 1.00 95.88 101 ASP A N 1
ATOM 739 C CA . ASP A 1 101 ? -14.175 -5.611 20.591 1.00 95.88 101 ASP A CA 1
ATOM 740 C C . ASP A 1 101 ? -14.062 -5.478 19.067 1.00 95.88 101 ASP A C 1
ATOM 742 O O . ASP A 1 101 ? -12.966 -5.546 18.510 1.00 95.88 101 ASP A O 1
ATOM 746 N N . THR A 1 102 ? -15.179 -5.206 18.382 1.00 96.44 102 THR A N 1
ATOM 747 C CA . THR A 1 102 ? -15.183 -4.959 16.932 1.00 96.44 102 THR A CA 1
ATOM 748 C C . THR A 1 102 ? -14.349 -3.732 16.571 1.00 96.44 102 THR A C 1
ATOM 750 O O . THR A 1 102 ? -13.536 -3.797 15.652 1.00 96.44 102 THR A O 1
ATOM 753 N N . ARG A 1 103 ? -14.509 -2.622 17.305 1.00 94.75 103 ARG A N 1
ATOM 754 C CA . ARG A 1 103 ? -13.718 -1.400 17.080 1.00 94.75 103 ARG A CA 1
ATOM 755 C C . ARG A 1 103 ? -12.229 -1.657 17.276 1.00 94.75 103 ARG A C 1
ATOM 757 O O . ARG A 1 103 ? -11.430 -1.202 16.465 1.00 94.75 103 ARG A O 1
ATOM 764 N N . THR A 1 104 ? -11.859 -2.399 18.318 1.00 94.75 104 THR A N 1
ATOM 765 C CA . THR A 1 104 ? -10.466 -2.771 18.579 1.00 94.75 104 THR A CA 1
ATOM 766 C C . THR A 1 104 ? -9.898 -3.628 17.454 1.00 94.75 104 THR A C 1
ATOM 768 O O . THR A 1 104 ? -8.793 -3.346 17.002 1.00 94.75 104 THR A O 1
ATOM 771 N N . ARG A 1 105 ? -10.651 -4.616 16.953 1.00 95.06 105 ARG A N 1
ATOM 772 C CA . ARG A 1 105 ? -10.203 -5.478 15.848 1.00 95.06 105 ARG A CA 1
ATOM 773 C C . ARG A 1 105 ? -9.975 -4.685 14.557 1.00 95.06 105 ARG A C 1
ATOM 775 O O . ARG A 1 105 ? -8.947 -4.865 13.915 1.00 95.06 105 ARG A O 1
ATOM 782 N N . ILE A 1 106 ? -10.889 -3.771 14.218 1.00 94.19 106 ILE A N 1
ATOM 783 C CA . ILE A 1 106 ? -10.731 -2.865 13.067 1.00 94.19 106 ILE A CA 1
ATOM 784 C C . ILE A 1 106 ? -9.498 -1.974 13.252 1.00 94.19 106 ILE A C 1
ATOM 786 O O . ILE A 1 106 ? -8.684 -1.878 12.344 1.00 94.19 106 ILE A O 1
ATOM 790 N N . ALA A 1 107 ? -9.335 -1.349 14.421 1.00 92.62 107 ALA A N 1
ATOM 791 C CA . ALA A 1 107 ? -8.207 -0.455 14.683 1.00 92.62 107 ALA A CA 1
ATOM 792 C C . ALA A 1 107 ? -6.854 -1.183 14.634 1.00 92.62 107 ALA A C 1
ATOM 794 O O . ALA A 1 107 ? -5.887 -0.638 14.118 1.00 92.62 107 ALA A O 1
ATOM 795 N N . GLN A 1 108 ? -6.779 -2.415 15.143 1.00 93.94 108 GLN A N 1
ATOM 796 C CA . GLN A 1 108 ? -5.570 -3.238 15.056 1.00 93.94 108 GLN A CA 1
ATOM 797 C C . GLN A 1 108 ? -5.207 -3.547 13.605 1.00 93.94 108 GLN A C 1
ATOM 799 O O . GLN A 1 108 ? -4.077 -3.291 13.207 1.00 93.94 108 GLN A O 1
ATOM 804 N N . ALA A 1 109 ? -6.170 -4.012 12.809 1.00 93.50 109 ALA A N 1
ATOM 805 C CA . ALA A 1 109 ? -5.930 -4.313 11.402 1.00 93.50 109 ALA A CA 1
ATOM 806 C C . ALA A 1 109 ? -5.613 -3.047 10.577 1.00 93.50 109 ALA A C 1
ATOM 808 O O . ALA A 1 109 ? -4.785 -3.092 9.676 1.00 93.50 109 ALA A O 1
ATOM 809 N N . ALA A 1 110 ? -6.199 -1.894 10.919 1.00 91.50 110 ALA A N 1
ATOM 810 C CA . ALA A 1 110 ?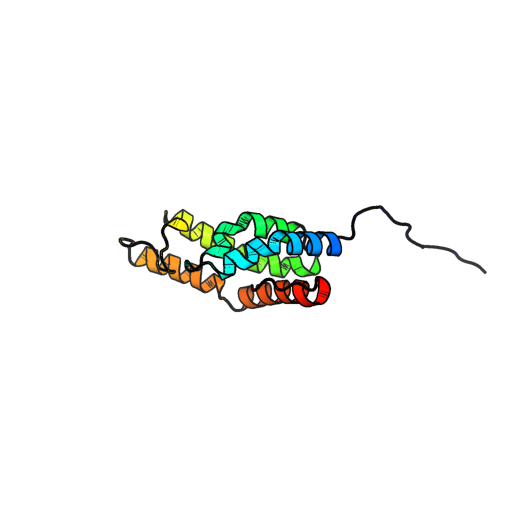 -5.831 -0.615 10.313 1.00 91.50 110 ALA A CA 1
ATOM 811 C C . ALA A 1 110 ? -4.390 -0.200 10.664 1.00 91.50 110 ALA A C 1
ATOM 813 O O . ALA A 1 110 ? -3.676 0.293 9.800 1.00 91.50 110 ALA A O 1
ATOM 814 N N . ASN A 1 111 ? -3.932 -0.433 11.900 1.00 92.94 111 ASN A N 1
ATOM 815 C CA . ASN A 1 111 ? -2.547 -0.142 12.290 1.00 92.94 111 ASN A CA 1
ATOM 816 C C . ASN A 1 111 ? -1.528 -1.001 11.526 1.00 92.94 111 ASN A C 1
ATOM 818 O O . ASN A 1 111 ? -0.418 -0.541 11.279 1.00 92.94 111 ASN A O 1
ATOM 822 N N . GLU A 1 112 ? -1.886 -2.231 11.144 1.00 93.44 112 GLU A N 1
ATOM 823 C CA . GLU A 1 112 ? -1.008 -3.102 10.350 1.00 93.44 112 GLU A CA 1
ATOM 824 C C . GLU A 1 112 ? -0.715 -2.524 8.956 1.00 93.44 112 GLU A C 1
ATOM 826 O O . GLU A 1 112 ? 0.397 -2.698 8.455 1.00 93.44 112 GLU A O 1
ATOM 831 N N . LEU A 1 113 ? -1.648 -1.757 8.372 1.00 91.94 113 LEU A N 1
ATOM 832 C CA . LEU A 1 113 ? -1.429 -1.035 7.108 1.00 91.94 113 LEU A CA 1
ATOM 833 C C . LEU A 1 113 ? -0.318 0.018 7.204 1.00 91.94 113 LEU A C 1
ATOM 835 O O . LEU A 1 113 ? 0.248 0.403 6.190 1.00 91.94 113 LEU A O 1
ATOM 839 N N . SER A 1 114 ? -0.016 0.501 8.409 1.00 92.38 114 SER A N 1
ATOM 840 C CA . SER A 1 114 ? 1.047 1.479 8.668 1.00 92.38 114 SER A CA 1
ATOM 841 C C . SER A 1 114 ? 2.242 0.858 9.392 1.00 92.38 114 SER A C 1
ATOM 843 O O . SER A 1 114 ? 3.013 1.571 10.032 1.00 92.38 114 SER A O 1
ATOM 845 N N . SER A 1 115 ? 2.381 -0.469 9.339 1.00 96.88 115 SER A N 1
ATOM 846 C CA . SER A 1 115 ? 3.572 -1.145 9.853 1.00 96.88 115 SER A CA 1
ATOM 847 C C . SER A 1 115 ? 4.811 -0.785 9.030 1.00 96.88 115 SER A C 1
ATOM 849 O O . SER A 1 115 ? 4.713 -0.505 7.835 1.00 96.88 115 SER A O 1
ATOM 851 N N . ASP A 1 116 ? 5.984 -0.824 9.667 1.00 98.19 116 ASP A N 1
ATOM 852 C CA . ASP A 1 116 ? 7.258 -0.456 9.033 1.00 98.19 116 ASP A CA 1
ATOM 853 C C . ASP A 1 116 ? 7.524 -1.258 7.746 1.00 98.19 116 ASP A C 1
ATOM 855 O O . ASP A 1 116 ? 8.016 -0.703 6.763 1.00 98.19 116 ASP A O 1
ATOM 859 N N . ASP A 1 117 ? 7.148 -2.541 7.722 1.00 98.00 117 ASP A N 1
ATOM 860 C CA . ASP A 1 117 ? 7.307 -3.411 6.552 1.00 98.00 117 ASP A CA 1
ATOM 861 C C . ASP A 1 117 ? 6.417 -2.957 5.382 1.00 98.00 117 ASP A C 1
ATOM 863 O O . ASP A 1 117 ? 6.871 -2.901 4.240 1.00 98.00 117 ASP A O 1
ATOM 867 N N . VAL A 1 118 ? 5.162 -2.580 5.658 1.00 97.88 118 VAL A N 1
ATOM 868 C CA . VAL A 1 118 ? 4.217 -2.106 4.633 1.00 97.88 118 VAL A CA 1
ATOM 869 C C . VAL A 1 118 ? 4.627 -0.738 4.100 1.00 97.88 118 VAL A C 1
ATOM 871 O O . VAL A 1 118 ? 4.592 -0.528 2.889 1.00 97.88 118 VAL A O 1
ATOM 874 N N . VAL A 1 119 ? 5.070 0.167 4.977 1.00 97.75 119 VAL A N 1
ATOM 875 C CA . VAL A 1 119 ? 5.596 1.482 4.579 1.00 97.75 119 VAL A CA 1
ATOM 876 C C . VAL A 1 119 ? 6.846 1.319 3.714 1.00 97.75 119 VAL A C 1
ATOM 878 O O . VAL A 1 119 ? 6.940 1.926 2.654 1.00 97.75 119 VAL A O 1
ATOM 881 N N . THR A 1 120 ? 7.772 0.441 4.105 1.00 98.50 120 THR A N 1
ATOM 882 C CA . THR A 1 120 ? 8.993 0.168 3.327 1.00 98.50 120 THR A CA 1
ATOM 883 C C . THR A 1 120 ? 8.669 -0.419 1.952 1.00 98.50 120 THR A C 1
ATOM 885 O O . THR A 1 120 ? 9.281 -0.040 0.953 1.00 98.50 120 THR A O 1
ATOM 888 N N . ALA A 1 121 ? 7.694 -1.326 1.879 1.00 98.50 121 ALA A N 1
ATOM 889 C CA . ALA A 1 121 ? 7.232 -1.889 0.618 1.00 98.50 121 ALA A CA 1
ATOM 890 C C . ALA A 1 121 ? 6.600 -0.824 -0.297 1.00 98.50 121 ALA A C 1
ATOM 892 O O . ALA A 1 121 ? 6.942 -0.740 -1.478 1.00 98.50 121 ALA A O 1
ATOM 893 N N . ALA A 1 122 ? 5.724 0.024 0.251 1.00 97.94 122 ALA A N 1
ATOM 894 C CA . ALA A 1 122 ? 5.130 1.147 -0.472 1.00 97.94 122 ALA A CA 1
ATOM 895 C C . ALA A 1 122 ? 6.203 2.123 -0.990 1.00 97.94 122 ALA A C 1
ATOM 897 O O . ALA A 1 122 ? 6.175 2.504 -2.162 1.00 97.94 122 ALA A O 1
ATOM 898 N N . ASP A 1 123 ? 7.202 2.438 -0.160 1.00 98.31 123 ASP A N 1
ATOM 899 C CA . ASP A 1 123 ? 8.346 3.270 -0.535 1.00 98.31 123 ASP A CA 1
ATOM 900 C C . ASP A 1 123 ? 9.147 2.659 -1.692 1.00 98.31 123 ASP A C 1
ATOM 902 O O . ASP A 1 123 ? 9.554 3.383 -2.601 1.00 98.31 123 ASP A O 1
ATOM 906 N N . GLY A 1 124 ? 9.363 1.339 -1.698 1.00 98.25 124 GLY A N 1
ATOM 907 C CA . GLY A 1 124 ? 10.035 0.638 -2.797 1.00 98.25 124 GLY A CA 1
ATOM 908 C C . GLY A 1 124 ? 9.284 0.771 -4.126 1.00 98.25 124 GLY A C 1
ATOM 909 O O . GLY A 1 124 ? 9.883 1.095 -5.158 1.00 98.25 124 GLY A O 1
ATOM 910 N N . ILE A 1 125 ? 7.957 0.614 -4.093 1.00 98.31 125 ILE A N 1
ATOM 911 C CA . ILE A 1 125 ? 7.081 0.795 -5.261 1.00 98.31 125 ILE A CA 1
ATOM 912 C C . ILE A 1 125 ? 7.127 2.252 -5.756 1.00 98.31 125 ILE A C 1
ATOM 914 O O . ILE A 1 125 ? 7.299 2.488 -6.958 1.00 98.31 125 ILE A O 1
ATOM 918 N N . GLU A 1 126 ? 7.025 3.232 -4.850 1.00 98.00 126 GLU A N 1
ATOM 919 C CA . GLU A 1 126 ? 7.132 4.665 -5.168 1.00 98.00 126 GLU A CA 1
ATOM 920 C C . GLU A 1 126 ? 8.514 5.008 -5.742 1.00 98.00 126 GLU A C 1
ATOM 922 O O . GLU A 1 126 ? 8.601 5.723 -6.744 1.00 98.00 126 GLU A O 1
ATOM 927 N N . GLN A 1 127 ? 9.606 4.479 -5.175 1.00 98.00 127 GLN A N 1
ATOM 928 C CA . GLN A 1 127 ? 10.949 4.727 -5.703 1.00 98.00 127 GLN A CA 1
ATOM 929 C C . GLN A 1 127 ? 11.110 4.164 -7.114 1.00 98.00 127 GLN A C 1
ATOM 931 O O . GLN A 1 127 ? 11.623 4.873 -7.978 1.00 98.00 127 GLN A O 1
ATOM 936 N N . GLN A 1 128 ? 10.623 2.953 -7.403 1.00 96.88 128 GLN A N 1
ATOM 937 C CA . GLN A 1 128 ? 10.650 2.426 -8.771 1.00 96.88 128 GLN A CA 1
ATOM 938 C C . GLN A 1 128 ? 9.856 3.326 -9.728 1.00 96.88 128 GLN A C 1
ATOM 940 O O . GLN A 1 128 ? 10.335 3.670 -10.815 1.00 96.88 128 GLN A O 1
ATOM 945 N N . ALA A 1 129 ? 8.649 3.740 -9.335 1.00 97.88 129 ALA A N 1
ATOM 946 C CA . ALA A 1 129 ? 7.821 4.623 -10.149 1.00 97.88 129 ALA A CA 1
ATOM 947 C C . ALA A 1 129 ? 8.531 5.954 -10.440 1.00 97.88 129 ALA A C 1
ATOM 949 O O . ALA A 1 129 ? 8.534 6.429 -11.579 1.00 97.88 129 ALA A O 1
ATOM 950 N N . LYS A 1 130 ? 9.208 6.522 -9.446 1.00 98.25 130 LYS A N 1
ATOM 951 C CA . LYS A 1 130 ? 9.931 7.788 -9.559 1.00 98.25 130 LYS A CA 1
ATOM 952 C C . LYS A 1 130 ? 11.223 7.677 -10.360 1.00 98.25 130 LYS A C 1
ATOM 954 O O . LYS A 1 130 ? 11.467 8.487 -11.261 1.00 98.25 130 LYS A O 1
ATOM 959 N N . ASP A 1 131 ? 12.059 6.694 -10.057 1.00 97.69 131 ASP A N 1
ATOM 960 C CA . ASP A 1 131 ? 13.412 6.601 -10.601 1.00 97.69 131 ASP A CA 1
ATOM 961 C C . ASP A 1 131 ? 13.438 5.963 -11.987 1.00 97.69 131 ASP A C 1
ATOM 963 O O . ASP A 1 131 ? 14.239 6.385 -12.829 1.00 97.69 131 ASP A O 1
ATOM 967 N N . VAL A 1 132 ? 12.520 5.040 -12.272 1.00 96.94 132 VAL A N 1
ATOM 968 C CA . VAL A 1 132 ? 12.439 4.345 -13.562 1.00 96.94 132 VAL A CA 1
ATOM 969 C C . VAL A 1 132 ? 11.327 4.932 -14.425 1.00 96.94 132 VAL A C 1
ATOM 971 O O . VAL A 1 132 ? 11.601 5.448 -15.510 1.00 96.94 132 VAL A O 1
ATOM 974 N N . CYS A 1 133 ? 10.090 4.955 -13.922 1.00 97.38 133 CYS A N 1
ATOM 975 C CA . CYS A 1 133 ? 8.933 5.395 -14.710 1.00 97.38 133 CYS A CA 1
ATOM 976 C C . CYS A 1 133 ? 8.764 6.922 -14.792 1.00 97.38 133 CYS A C 1
ATOM 978 O O . CYS A 1 133 ? 8.014 7.404 -15.641 1.00 97.38 133 CYS A O 1
ATOM 980 N N . LYS A 1 134 ? 9.473 7.689 -13.952 1.00 97.88 134 LYS A N 1
ATOM 981 C CA . LYS A 1 134 ? 9.359 9.155 -13.824 1.00 97.88 134 LYS A CA 1
ATOM 982 C C . LYS A 1 134 ? 7.954 9.626 -13.426 1.00 97.88 134 LYS A C 1
ATOM 984 O O . LYS A 1 134 ? 7.499 10.675 -13.882 1.00 97.88 134 LYS A O 1
ATOM 989 N N . LEU A 1 135 ? 7.289 8.857 -12.566 1.00 97.44 135 LEU A N 1
ATOM 990 C CA . LEU A 1 135 ? 5.958 9.129 -12.023 1.00 97.44 135 LEU A CA 1
ATOM 991 C C . LEU A 1 135 ? 6.022 9.341 -10.506 1.00 97.44 135 LEU A C 1
ATOM 993 O O . LEU A 1 135 ? 6.936 8.859 -9.848 1.00 97.44 135 LEU A O 1
ATOM 997 N N . GLN A 1 136 ? 5.037 10.052 -9.967 1.00 96.00 136 GLN A N 1
ATOM 998 C CA . GLN A 1 136 ? 4.802 10.186 -8.529 1.00 96.00 136 GLN A CA 1
ATOM 999 C C . GLN A 1 136 ? 3.479 9.470 -8.242 1.00 96.00 136 GLN A C 1
ATOM 1001 O O . GLN A 1 136 ? 2.486 9.778 -8.905 1.00 96.00 136 GLN A O 1
ATOM 1006 N N . LEU A 1 137 ? 3.452 8.492 -7.337 1.00 94.62 137 LEU A N 1
ATOM 1007 C CA . LEU A 1 137 ? 2.216 7.775 -6.999 1.00 94.62 137 LEU A CA 1
ATOM 1008 C C . LEU A 1 137 ? 1.583 8.361 -5.736 1.00 94.62 137 LEU A C 1
ATOM 1010 O O . LEU A 1 137 ? 0.363 8.467 -5.662 1.00 94.62 137 LEU A O 1
ATOM 1014 N N . GLY A 1 138 ? 2.401 8.802 -4.779 1.00 91.94 138 GLY A N 1
ATOM 1015 C CA . GLY A 1 138 ? 1.903 9.303 -3.495 1.00 91.94 138 GLY A CA 1
ATOM 1016 C C . GLY A 1 138 ? 1.355 8.177 -2.618 1.00 91.94 138 GLY A C 1
ATOM 1017 O O . GLY A 1 138 ? 0.311 8.348 -1.987 1.00 91.94 138 GLY A O 1
ATOM 1018 N N . LEU A 1 139 ? 2.039 7.028 -2.665 1.00 88.50 139 LEU A N 1
ATOM 1019 C CA . LEU A 1 139 ? 1.864 5.918 -1.729 1.00 88.50 139 LEU A CA 1
ATOM 1020 C C . LEU A 1 139 ? 2.451 6.249 -0.350 1.00 88.50 139 LEU A C 1
ATOM 1022 O O . LEU A 1 139 ? 3.381 7.086 -0.288 1.00 88.50 139 LEU A O 1
#

Radius of gyration: 19.46 Å; chains: 1; bounding box: 63×32×57 Å

Organism: NCBI:txid661485

Secondary structure (DSSP, 8-state):
---------------HHHHHHHHHHHTHHHHHHHHS-TTS-HHHHTHHHHHHHHTTS-GGGHHHHHHHHHHHHHHHHHHHHTT--GGG-BTTBPPTT--HHHHHHHHHHHHHTTSHHHHHHHHHHHHHIIIII------

Foldseek 3Di:
DDDDDDPPDDDDDPDLLVVLLVLCVVCLVLLVQCVVDQQVCSCLVCLVSLVVSLVSDDPVLVQLSCLQSVLSVQLCVLCVVQVHDSVCGDRNDHHPPDDPVSVVSNVVSSVSNVDPSNVVSVVVVQCCSCVPSVDGRPD

pLDDT: mean 89.78, std 13.63, range [42.31, 98.56]

Sequence (139 aa):
MLVAVLVALTAGCGDPEKAYCGALSADQKMFAEMQDDTSGLGLLRHRTELHDLASKAPDDLADEWQTFLGAIDAFAATLHDVGVKPEDFVDGQAPAGLSQDTRTRIAQAANELSSDDVVTAADGIEQQAKDVCKLQLGL